Protein AF-A0A1D7XKC7-F1 (afdb_monomer_lite)

pLDDT: mean 71.4, std 12.98, range [44.0, 89.31]

Secondary structure (DSSP, 8-state):
--HHHHHHHHHHHHHHHHHHHHHHHHHHHHHHHHHHHSS--S-HHHHHTSHHHHHHHHHHHHHHHHHHHHHHHHHHHHHHHHHHHHT-

Sequence (88 aa):
MDRKCFIGFMGIVFGSLLLSLELYGLKFIQFIDLKVNGSCYTNECEYIGTGTISIAFIITIGIIIYSIKLIIKAKNKSNDKNNKNENF

Radius of gyration: 20.62 Å; chains: 1; bounding box: 56×16×54 Å

Structure (mmCIF, N/CA/C/O backbone):
data_AF-A0A1D7XKC7-F1
#
_entry.id   AF-A0A1D7XKC7-F1
#
loop_
_atom_site.group_PDB
_atom_site.id
_atom_site.type_symbol
_atom_site.label_atom_id
_atom_site.label_alt_id
_atom_site.label_comp_id
_atom_site.label_asym_id
_atom_site.label_entity_id
_atom_site.label_seq_id
_atom_site.pdbx_PDB_ins_code
_atom_site.Cartn_x
_atom_site.Cartn_y
_atom_site.Cartn_z
_atom_site.occupancy
_atom_site.B_iso_or_equiv
_atom_site.auth_seq_id
_atom_site.auth_comp_id
_atom_site.auth_asym_id
_atom_site.auth_atom_id
_atom_site.pdbx_PDB_model_num
ATOM 1 N N . MET A 1 1 ? -28.288 -0.592 7.287 1.00 48.88 1 MET A N 1
ATOM 2 C CA . MET A 1 1 ? -26.834 -0.451 7.542 1.00 48.88 1 MET A CA 1
ATOM 3 C C . MET A 1 1 ? -26.480 1.025 7.581 1.00 48.88 1 MET A C 1
ATOM 5 O O . MET A 1 1 ? -26.900 1.763 6.698 1.00 48.88 1 MET A O 1
ATOM 9 N N . ASP A 1 2 ? -25.771 1.471 8.619 1.00 57.94 2 ASP A N 1
ATOM 10 C CA . ASP A 1 2 ? -25.399 2.879 8.792 1.00 57.94 2 ASP A CA 1
ATOM 11 C C . ASP A 1 2 ? -24.505 3.329 7.621 1.00 57.94 2 ASP A C 1
ATOM 13 O O . ASP A 1 2 ? -23.460 2.723 7.375 1.00 57.94 2 ASP A O 1
ATOM 17 N N . ARG A 1 3 ? -24.901 4.373 6.875 1.00 63.72 3 ARG A N 1
ATOM 18 C CA . ARG A 1 3 ? -24.197 4.862 5.661 1.00 63.72 3 ARG A CA 1
ATOM 19 C C . ARG A 1 3 ? -22.699 5.117 5.890 1.00 63.72 3 ARG A C 1
ATOM 21 O O . ARG A 1 3 ? -21.886 5.007 4.979 1.00 63.72 3 ARG A O 1
ATOM 28 N N . LYS A 1 4 ? -22.337 5.414 7.137 1.00 65.62 4 LYS A N 1
ATOM 29 C CA . LYS A 1 4 ? -20.972 5.683 7.604 1.00 65.62 4 LYS A CA 1
ATOM 30 C C . LYS A 1 4 ? -20.123 4.418 7.746 1.00 65.62 4 LYS A C 1
ATOM 32 O O . LYS A 1 4 ? -18.911 4.478 7.605 1.00 65.62 4 LYS A O 1
ATOM 37 N N . CYS A 1 5 ? -20.749 3.276 8.013 1.00 64.69 5 CYS A N 1
ATOM 38 C CA . CYS A 1 5 ? -20.067 1.986 8.030 1.00 64.69 5 CYS A CA 1
ATOM 39 C C . CYS A 1 5 ? -19.774 1.527 6.593 1.00 64.69 5 CYS A C 1
ATOM 41 O O . CYS A 1 5 ? -18.682 1.054 6.295 1.00 64.69 5 CYS A O 1
ATOM 43 N N . PHE A 1 6 ? -20.720 1.774 5.677 1.00 76.12 6 PHE A N 1
ATOM 44 C CA . PHE A 1 6 ? -20.568 1.449 4.259 1.00 76.12 6 PHE A CA 1
ATOM 45 C C . PHE A 1 6 ? -19.451 2.256 3.584 1.00 76.12 6 PHE A C 1
ATOM 47 O O . PHE A 1 6 ? -18.640 1.683 2.864 1.00 76.12 6 PHE A O 1
ATOM 54 N N . ILE A 1 7 ? -19.348 3.564 3.867 1.00 75.50 7 ILE A N 1
ATOM 55 C CA . ILE A 1 7 ? -18.279 4.404 3.298 1.00 75.50 7 ILE A CA 1
ATOM 56 C C . ILE A 1 7 ? -16.887 3.975 3.790 1.00 75.50 7 ILE A C 1
ATOM 58 O O . ILE A 1 7 ? -15.922 4.011 3.033 1.00 75.50 7 ILE A O 1
ATOM 62 N N . GLY A 1 8 ? -16.790 3.520 5.042 1.00 74.06 8 GLY A N 1
ATOM 63 C CA . GLY A 1 8 ? -15.549 2.991 5.596 1.00 74.06 8 GLY A CA 1
ATOM 64 C C . GLY A 1 8 ? -15.163 1.643 4.990 1.00 74.06 8 GLY A C 1
ATOM 65 O O . GLY A 1 8 ? -14.003 1.438 4.646 1.00 74.06 8 GLY A O 1
ATOM 66 N N . PHE A 1 9 ? -16.135 0.744 4.812 1.00 79.19 9 PHE A N 1
ATOM 67 C CA . PHE A 1 9 ? -15.911 -0.543 4.154 1.00 79.19 9 PHE A CA 1
ATOM 68 C C . PHE A 1 9 ? -15.478 -0.364 2.695 1.00 79.19 9 PHE A C 1
ATOM 70 O O . PHE A 1 9 ? -14.501 -0.974 2.271 1.00 79.19 9 PHE A O 1
ATOM 77 N N . MET A 1 10 ? -16.137 0.539 1.961 1.00 81.25 10 MET A N 1
ATOM 78 C CA . MET A 1 10 ? -15.722 0.925 0.611 1.00 81.25 10 MET A CA 1
ATOM 79 C C . MET A 1 10 ? -14.282 1.440 0.598 1.00 81.25 10 MET A C 1
ATOM 81 O O . MET A 1 10 ? -13.503 0.987 -0.228 1.00 81.25 10 MET A O 1
ATOM 85 N N . GLY A 1 11 ? -13.898 2.310 1.539 1.00 82.00 11 GLY A N 1
ATOM 86 C CA . GLY A 1 11 ? -12.524 2.815 1.643 1.00 82.00 11 GLY A CA 1
ATOM 87 C C . GLY A 1 11 ? -11.478 1.721 1.884 1.00 82.00 11 GLY A C 1
ATOM 88 O O . GLY A 1 11 ? -10.402 1.763 1.294 1.00 82.00 11 GLY A O 1
ATOM 89 N N . ILE A 1 12 ? -11.800 0.704 2.688 1.00 82.94 12 ILE A N 1
ATOM 90 C CA . ILE A 1 12 ? -10.910 -0.444 2.924 1.00 82.94 12 ILE A CA 1
ATOM 91 C C . ILE A 1 12 ? -10.774 -1.303 1.664 1.00 82.94 12 ILE A C 1
ATOM 93 O O . ILE A 1 12 ? -9.657 -1.646 1.289 1.00 82.94 12 ILE A O 1
ATOM 97 N N . VAL A 1 13 ? -11.891 -1.633 1.008 1.00 88.00 13 VAL A N 1
ATOM 98 C CA . VAL A 1 13 ? -11.897 -2.453 -0.215 1.00 88.00 13 VAL A CA 1
ATOM 99 C C . VAL A 1 13 ? -11.174 -1.738 -1.354 1.00 88.00 13 VAL A C 1
ATOM 101 O O . VAL A 1 13 ? -10.362 -2.344 -2.045 1.00 88.00 13 VAL A O 1
ATOM 104 N N . PHE A 1 14 ? -11.419 -0.439 -1.530 1.00 86.25 14 PHE A N 1
ATOM 105 C CA . PHE A 1 14 ? -10.727 0.358 -2.540 1.00 86.25 14 PHE A CA 1
ATOM 106 C C . PHE A 1 14 ? -9.240 0.506 -2.214 1.00 86.25 14 PHE A C 1
ATOM 108 O O . PHE A 1 14 ? -8.413 0.385 -3.110 1.00 86.25 14 PHE A O 1
ATOM 115 N N . GLY A 1 15 ? -8.891 0.714 -0.940 1.00 85.69 15 GLY A N 1
ATOM 116 C CA . GLY A 1 15 ? -7.504 0.801 -0.490 1.00 85.69 15 GLY A CA 1
ATOM 117 C C . GLY A 1 15 ? -6.721 -0.493 -0.721 1.00 85.69 15 GLY A C 1
ATOM 118 O O . GLY A 1 15 ? -5.596 -0.438 -1.203 1.00 85.69 15 GLY A O 1
ATOM 119 N N . SER A 1 16 ? -7.309 -1.662 -0.446 1.00 84.06 16 SER A N 1
ATOM 120 C CA . SER A 1 16 ? -6.652 -2.954 -0.691 1.00 84.06 16 SER A CA 1
ATOM 121 C C . SER A 1 16 ? -6.554 -3.307 -2.180 1.00 84.06 16 SER A C 1
ATOM 123 O O . SER A 1 16 ? -5.548 -3.882 -2.608 1.00 84.06 16 SER A O 1
ATOM 125 N N . LEU A 1 17 ? -7.557 -2.931 -2.983 1.00 88.75 17 LEU A N 1
ATOM 126 C CA . LEU A 1 17 ? -7.515 -3.030 -4.445 1.00 88.75 17 LEU A CA 1
ATOM 127 C C . LEU A 1 17 ? -6.422 -2.140 -5.037 1.00 88.75 17 LEU A C 1
ATOM 129 O O . LEU A 1 17 ? -5.642 -2.625 -5.853 1.00 88.75 17 LEU A O 1
ATOM 133 N N . LEU A 1 18 ? -6.335 -0.877 -4.603 1.00 86.38 18 LEU A N 1
ATOM 134 C CA . LEU A 1 18 ? -5.267 0.033 -5.020 1.00 86.38 18 LEU A CA 1
ATOM 135 C C . LEU A 1 18 ? -3.903 -0.545 -4.665 1.00 86.38 18 LEU A C 1
ATOM 137 O O . LEU A 1 18 ? -3.061 -0.648 -5.544 1.00 86.38 18 LEU A O 1
ATOM 141 N N . LEU A 1 19 ? -3.717 -1.007 -3.428 1.00 83.75 19 LEU A N 1
ATOM 142 C CA . LEU A 1 19 ? -2.447 -1.581 -2.989 1.00 83.75 19 LEU A CA 1
ATOM 143 C C . LEU A 1 19 ? -2.034 -2.775 -3.865 1.00 83.75 19 LEU A C 1
ATOM 145 O O . LEU A 1 19 ? -0.889 -2.885 -4.294 1.00 83.75 19 LEU A O 1
ATOM 149 N N . SER A 1 20 ? -2.990 -3.654 -4.182 1.00 88.50 20 SER A N 1
ATOM 150 C CA . SER A 1 20 ? -2.763 -4.799 -5.072 1.00 88.50 20 SER A CA 1
ATOM 151 C C . SER A 1 20 ? -2.400 -4.354 -6.490 1.00 88.50 20 SER A C 1
ATOM 153 O O . SER A 1 20 ? -1.539 -4.963 -7.123 1.00 88.50 20 SER A O 1
ATOM 155 N N . LEU A 1 21 ? -3.029 -3.283 -6.980 1.00 85.88 21 LEU A N 1
ATOM 156 C CA . LEU A 1 21 ? -2.753 -2.707 -8.290 1.00 85.88 21 LEU A CA 1
ATOM 157 C C . LEU A 1 21 ? -1.388 -2.012 -8.338 1.00 85.88 21 LEU A C 1
ATOM 159 O O . LEU A 1 21 ? -0.701 -2.128 -9.343 1.00 85.88 21 LEU A O 1
ATOM 163 N N . GLU A 1 22 ? -0.967 -1.345 -7.266 1.00 84.44 22 GLU A N 1
ATOM 164 C CA . GLU A 1 22 ? 0.360 -0.733 -7.151 1.00 84.44 22 GLU A CA 1
ATOM 165 C C . GLU A 1 22 ? 1.468 -1.792 -7.137 1.00 84.44 22 GLU A C 1
ATOM 167 O O . GLU A 1 22 ? 2.440 -1.680 -7.885 1.00 84.44 22 GLU A O 1
ATOM 172 N N . LEU A 1 23 ? 1.290 -2.874 -6.368 1.00 82.88 23 LEU A N 1
ATOM 173 C CA . LEU A 1 23 ? 2.184 -4.040 -6.386 1.00 82.88 23 LEU A CA 1
ATOM 174 C C . LEU A 1 23 ? 2.233 -4.705 -7.769 1.00 82.88 23 LEU A C 1
ATOM 176 O O . LEU A 1 23 ? 3.307 -5.056 -8.261 1.00 82.88 23 LEU A O 1
ATOM 180 N N . TYR A 1 24 ? 1.074 -4.881 -8.406 1.00 83.12 24 TYR A N 1
ATOM 181 C CA . TYR A 1 24 ? 0.994 -5.476 -9.737 1.00 83.12 24 TYR A CA 1
ATOM 182 C C . TYR A 1 24 ? 1.615 -4.571 -10.804 1.00 83.12 24 TYR A C 1
ATOM 184 O O . TYR A 1 24 ? 2.339 -5.055 -11.669 1.00 83.12 24 TYR A O 1
ATOM 192 N N . GLY A 1 25 ? 1.376 -3.263 -10.719 1.00 81.31 25 GLY A N 1
ATOM 193 C CA . GLY A 1 25 ? 1.936 -2.248 -11.604 1.00 81.31 25 GLY A CA 1
ATOM 194 C C . GLY A 1 25 ? 3.456 -2.207 -11.526 1.00 81.31 25 GLY A C 1
ATOM 195 O O . GLY A 1 25 ? 4.108 -2.189 -12.565 1.00 81.31 25 GLY A O 1
ATOM 196 N N . LEU A 1 26 ? 4.026 -2.302 -10.322 1.00 75.50 26 LEU A N 1
ATOM 197 C CA . LEU A 1 26 ? 5.473 -2.408 -10.136 1.00 75.50 26 LEU A CA 1
ATOM 198 C C . LEU A 1 26 ? 6.032 -3.669 -10.812 1.00 75.50 26 LEU A C 1
ATOM 200 O O . LEU A 1 26 ? 6.987 -3.599 -11.581 1.00 75.50 26 LEU A O 1
ATOM 204 N N . LYS A 1 27 ? 5.389 -4.821 -10.603 1.00 77.06 27 LYS A N 1
ATOM 205 C CA . LYS A 1 27 ? 5.802 -6.080 -11.240 1.00 77.06 27 LYS A CA 1
ATOM 206 C C . LYS A 1 27 ? 5.656 -6.033 -12.767 1.00 77.06 27 LYS A C 1
ATOM 208 O O . LYS A 1 27 ? 6.459 -6.617 -13.490 1.00 77.06 27 LYS A O 1
ATOM 213 N N . PHE A 1 28 ? 4.631 -5.342 -13.258 1.00 79.31 28 PHE A N 1
ATOM 214 C CA . PHE A 1 28 ? 4.365 -5.164 -14.680 1.00 79.31 28 PHE A CA 1
ATOM 215 C C . PHE A 1 28 ? 5.398 -4.252 -15.341 1.00 79.31 28 PHE A C 1
ATOM 217 O O . PHE A 1 28 ? 5.912 -4.602 -16.399 1.00 79.31 28 PHE A O 1
ATOM 224 N N . ILE A 1 29 ? 5.746 -3.128 -14.708 1.00 76.31 29 ILE A N 1
ATOM 225 C CA . ILE A 1 29 ? 6.785 -2.220 -15.205 1.00 76.31 29 ILE A CA 1
ATOM 226 C C . ILE A 1 29 ? 8.128 -2.952 -15.287 1.00 76.31 29 ILE A C 1
ATOM 228 O O . ILE A 1 29 ? 8.791 -2.896 -16.316 1.00 76.31 29 ILE A O 1
ATOM 232 N N . GLN A 1 30 ? 8.461 -3.743 -14.261 1.00 70.81 30 GLN A N 1
ATOM 233 C CA . GLN A 1 30 ? 9.678 -4.548 -14.212 1.00 70.81 30 GLN A CA 1
ATOM 234 C C . GLN A 1 30 ? 9.692 -5.619 -15.315 1.00 70.81 30 GLN A C 1
ATOM 236 O O . GLN A 1 30 ? 10.716 -5.857 -15.948 1.00 70.81 30 GLN A O 1
ATOM 241 N N . PHE A 1 31 ? 8.541 -6.241 -15.591 1.00 73.19 31 PHE A N 1
ATOM 242 C CA . PHE A 1 31 ? 8.393 -7.227 -16.663 1.00 73.19 31 PHE A CA 1
ATOM 243 C C . PHE A 1 31 ? 8.499 -6.609 -18.066 1.00 73.19 31 PHE A C 1
ATOM 245 O O . PHE A 1 31 ? 9.110 -7.202 -18.955 1.00 73.19 31 PHE A O 1
ATOM 252 N N . ILE A 1 32 ? 7.903 -5.433 -18.279 1.00 71.31 32 ILE A N 1
ATOM 253 C CA . ILE A 1 32 ? 8.002 -4.693 -19.542 1.00 71.31 32 ILE A CA 1
ATOM 254 C C . ILE A 1 32 ? 9.447 -4.256 -19.776 1.00 71.31 32 ILE A C 1
ATOM 256 O O . ILE A 1 32 ? 9.960 -4.481 -20.867 1.00 71.31 32 ILE A O 1
ATOM 260 N N . ASP A 1 33 ? 10.113 -3.703 -18.764 1.00 66.88 33 ASP A N 1
ATOM 261 C CA . ASP A 1 33 ? 11.506 -3.260 -18.865 1.00 66.88 33 ASP A CA 1
ATOM 262 C C . ASP A 1 33 ? 12.439 -4.432 -19.211 1.00 66.88 33 ASP A C 1
ATOM 264 O O . ASP A 1 33 ? 13.195 -4.365 -20.181 1.00 66.88 33 ASP A O 1
ATOM 268 N N . LEU A 1 34 ? 12.261 -5.577 -18.536 1.00 68.00 34 LEU A N 1
ATOM 269 C CA . LEU A 1 34 ? 12.978 -6.821 -18.834 1.00 68.00 34 LEU A CA 1
ATOM 270 C C . LEU A 1 34 ? 12.774 -7.283 -20.286 1.00 68.00 34 LEU A C 1
ATOM 272 O O . LEU A 1 34 ? 13.704 -7.770 -20.930 1.00 68.00 34 LEU A O 1
ATOM 276 N N . LYS A 1 35 ? 11.553 -7.136 -20.810 1.00 65.06 35 LYS A N 1
ATOM 277 C CA . LYS A 1 35 ? 11.194 -7.563 -22.167 1.00 65.06 35 LYS A CA 1
ATOM 278 C C . LYS A 1 35 ? 11.661 -6.585 -23.250 1.00 65.06 35 LYS A C 1
ATOM 280 O O . LYS A 1 35 ? 11.916 -7.022 -24.369 1.00 65.06 35 LYS A O 1
ATOM 285 N N . VAL A 1 36 ? 11.741 -5.290 -22.942 1.00 64.38 36 VAL A N 1
ATOM 286 C CA . VAL A 1 36 ? 12.099 -4.228 -23.897 1.00 64.38 36 VAL A CA 1
ATOM 287 C C . VAL A 1 36 ? 13.611 -4.017 -23.962 1.00 64.38 36 VAL A C 1
ATOM 289 O O . VAL A 1 36 ? 14.146 -3.898 -25.061 1.00 64.38 36 VAL A O 1
ATOM 292 N N . ASN A 1 37 ? 14.310 -4.026 -22.825 1.00 60.94 37 ASN A N 1
ATOM 293 C CA . ASN A 1 37 ? 15.742 -3.726 -22.783 1.00 60.94 37 ASN A CA 1
ATOM 294 C C . ASN A 1 37 ? 16.638 -4.968 -22.889 1.00 60.94 37 ASN A C 1
ATOM 296 O O . ASN A 1 37 ? 17.821 -4.822 -23.186 1.00 60.94 37 ASN A O 1
ATOM 300 N N . GLY A 1 38 ? 16.123 -6.188 -22.663 1.00 53.97 38 GLY A N 1
ATOM 301 C CA . GLY A 1 38 ? 16.860 -7.457 -22.841 1.00 53.97 38 GLY A CA 1
ATOM 302 C C . GLY A 1 38 ? 18.092 -7.651 -21.937 1.00 53.97 38 GLY A C 1
ATOM 303 O O . GLY A 1 38 ? 18.691 -8.723 -21.912 1.00 53.97 38 GLY A O 1
ATOM 304 N N . SER A 1 39 ? 18.448 -6.628 -21.169 1.00 53.28 39 SER A N 1
ATOM 305 C CA . SER A 1 39 ? 19.470 -6.576 -20.140 1.00 53.28 39 SER A CA 1
ATOM 306 C C . SER A 1 39 ? 18.742 -6.242 -18.847 1.00 53.28 39 SER A C 1
ATOM 308 O O . SER A 1 39 ? 18.020 -5.250 -18.770 1.00 53.28 39 SER A O 1
ATOM 310 N N . CYS A 1 40 ? 18.887 -7.105 -17.843 1.00 44.00 40 CYS A N 1
ATOM 311 C CA . CYS A 1 40 ? 18.468 -6.780 -16.490 1.00 44.00 40 CYS A CA 1
ATOM 312 C C . CYS A 1 40 ? 19.256 -5.535 -16.073 1.00 44.00 40 CYS A C 1
ATOM 314 O O . CYS A 1 40 ? 20.463 -5.635 -15.848 1.00 44.00 40 CYS A O 1
ATOM 316 N N . TYR A 1 41 ? 18.607 -4.370 -15.997 1.00 48.59 41 TYR A N 1
ATOM 317 C CA . TYR A 1 41 ? 19.152 -3.294 -15.185 1.00 48.59 41 TYR A CA 1
ATOM 318 C C . TYR A 1 41 ? 19.298 -3.876 -13.782 1.00 48.59 41 TYR A C 1
ATOM 320 O O . TYR A 1 41 ? 18.312 -4.184 -13.116 1.00 48.59 41 TYR A O 1
ATOM 328 N N . THR A 1 42 ? 20.542 -4.067 -13.356 1.00 48.22 42 THR A N 1
ATOM 329 C CA . THR A 1 42 ? 20.969 -4.698 -12.099 1.00 48.22 42 THR A CA 1
ATOM 330 C C . THR A 1 42 ? 20.570 -3.898 -10.851 1.00 48.22 42 THR A C 1
ATOM 332 O O . THR A 1 42 ? 21.180 -4.045 -9.799 1.00 48.22 42 THR A O 1
ATOM 335 N N . ASN A 1 43 ? 19.573 -3.019 -10.964 1.00 48.72 43 ASN A N 1
ATOM 336 C CA . ASN A 1 43 ? 19.171 -2.044 -9.967 1.00 48.72 43 ASN A CA 1
ATOM 337 C C . ASN A 1 43 ? 17.641 -1.996 -9.871 1.00 48.72 43 ASN A C 1
ATOM 339 O O . ASN A 1 43 ? 17.000 -0.988 -10.160 1.00 48.72 43 ASN A O 1
ATOM 343 N N . GLU A 1 44 ? 17.045 -3.087 -9.400 1.00 50.97 44 GLU A N 1
ATOM 344 C CA . GLU A 1 44 ? 15.637 -3.140 -8.979 1.00 50.97 44 GLU A CA 1
ATOM 345 C C . GLU A 1 44 ? 15.318 -2.026 -7.949 1.00 50.97 44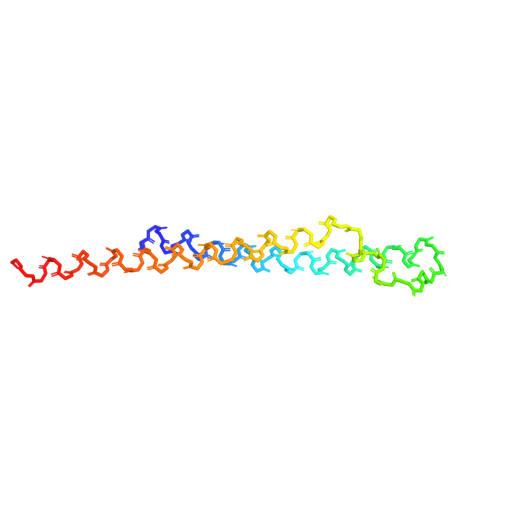 GLU A C 1
ATOM 347 O O . GLU A 1 44 ? 14.217 -1.479 -7.922 1.00 50.97 44 GLU A O 1
ATOM 352 N N . CYS A 1 45 ? 16.322 -1.609 -7.163 1.00 48.22 45 CYS A N 1
ATOM 353 C CA . CYS A 1 45 ? 16.262 -0.478 -6.231 1.00 48.22 45 CYS A CA 1
ATOM 354 C C . CYS A 1 45 ? 16.176 0.912 -6.891 1.00 48.22 45 CYS A C 1
ATOM 356 O O . CYS A 1 45 ? 15.666 1.837 -6.262 1.00 48.22 45 CYS A O 1
ATOM 358 N N . GLU A 1 46 ? 16.642 1.096 -8.128 1.00 48.91 46 GLU A N 1
ATOM 359 C CA . GLU A 1 46 ? 16.612 2.406 -8.802 1.00 48.91 46 GLU A CA 1
ATOM 360 C C . GLU A 1 46 ? 15.219 2.709 -9.379 1.00 48.91 46 GLU A C 1
ATOM 362 O O . GLU A 1 46 ? 14.770 3.854 -9.375 1.00 48.91 46 GLU A O 1
ATOM 367 N N . TYR A 1 47 ? 14.464 1.666 -9.739 1.00 49.94 47 TYR A N 1
ATOM 368 C CA . TYR A 1 47 ? 13.071 1.800 -10.169 1.00 49.94 47 TYR A CA 1
ATOM 369 C C . TYR A 1 47 ? 12.132 2.141 -9.006 1.00 49.94 47 TYR A C 1
ATOM 371 O O . TYR A 1 47 ? 11.261 2.997 -9.139 1.00 49.94 47 TYR A O 1
ATOM 379 N N . ILE A 1 48 ? 12.358 1.555 -7.827 1.00 50.34 48 ILE A N 1
ATOM 380 C CA . ILE A 1 48 ? 11.663 1.939 -6.583 1.00 50.34 48 ILE A CA 1
ATOM 381 C C . ILE A 1 48 ? 12.037 3.385 -6.176 1.00 50.34 48 ILE A C 1
ATOM 383 O O . ILE A 1 48 ? 11.249 4.084 -5.528 1.00 50.34 48 ILE A O 1
ATOM 387 N N . GLY A 1 49 ? 13.212 3.851 -6.620 1.00 48.16 49 GLY A N 1
ATOM 388 C CA . GLY A 1 49 ? 13.719 5.216 -6.483 1.00 48.16 49 GLY A CA 1
ATOM 389 C C . GLY A 1 49 ? 13.128 6.246 -7.454 1.00 48.16 49 GLY A C 1
ATOM 390 O O . GLY A 1 49 ? 13.276 7.445 -7.205 1.00 48.16 49 GLY A O 1
ATOM 391 N N . THR A 1 50 ? 12.392 5.844 -8.503 1.00 55.47 50 THR A N 1
ATOM 392 C CA . THR A 1 50 ? 11.501 6.789 -9.198 1.00 55.47 50 THR A CA 1
ATOM 393 C C . THR A 1 50 ? 10.368 7.153 -8.245 1.00 55.47 50 THR A C 1
ATOM 395 O O . THR A 1 50 ? 9.378 6.437 -8.105 1.00 55.47 50 THR A O 1
ATOM 398 N N . GLY A 1 51 ? 10.560 8.255 -7.512 1.00 58.12 51 GLY A N 1
ATOM 399 C CA . GLY A 1 51 ? 9.781 8.627 -6.327 1.00 58.12 51 GLY A CA 1
ATOM 400 C C . GLY A 1 51 ? 8.259 8.553 -6.485 1.00 58.12 51 GLY A C 1
ATOM 401 O O . GLY A 1 51 ? 7.559 8.364 -5.497 1.00 58.12 51 GLY A O 1
ATOM 402 N N . THR A 1 52 ? 7.741 8.613 -7.710 1.00 62.78 52 THR A N 1
ATOM 403 C CA . THR A 1 52 ? 6.325 8.465 -8.056 1.00 62.78 52 THR A CA 1
ATOM 404 C C . THR A 1 52 ? 5.669 7.195 -7.494 1.00 62.78 52 THR A C 1
ATOM 406 O O . THR A 1 52 ? 4.564 7.289 -6.965 1.00 62.78 52 THR A O 1
ATOM 409 N N . ILE A 1 53 ? 6.320 6.024 -7.549 1.00 70.94 53 ILE A N 1
ATOM 410 C CA . ILE A 1 53 ? 5.704 4.760 -7.083 1.00 70.94 53 ILE A CA 1
ATOM 411 C C . ILE A 1 53 ? 5.703 4.688 -5.550 1.00 70.94 53 ILE A C 1
ATOM 413 O O . ILE A 1 53 ? 4.709 4.308 -4.934 1.00 70.94 53 ILE A O 1
ATOM 417 N N . SER A 1 54 ? 6.796 5.131 -4.923 1.00 70.25 54 SER A N 1
ATOM 418 C CA . SER A 1 54 ? 6.895 5.234 -3.462 1.00 70.25 54 SER A CA 1
ATOM 419 C C . SER A 1 54 ? 5.867 6.219 -2.885 1.00 70.25 54 SER A C 1
ATOM 421 O O . SER A 1 54 ? 5.269 5.961 -1.842 1.00 70.25 54 SER A O 1
ATOM 423 N N . ILE A 1 55 ? 5.610 7.331 -3.581 1.00 77.38 55 ILE A N 1
ATOM 424 C CA . ILE A 1 55 ? 4.601 8.326 -3.190 1.00 77.38 55 ILE A CA 1
ATOM 425 C C . ILE A 1 55 ? 3.188 7.745 -3.270 1.00 77.38 55 ILE A C 1
ATOM 427 O O . ILE A 1 55 ? 2.393 7.970 -2.356 1.00 77.38 55 ILE A O 1
ATOM 431 N N . ALA A 1 56 ? 2.881 6.985 -4.322 1.00 81.25 56 ALA A N 1
ATOM 432 C CA . ALA A 1 56 ? 1.579 6.347 -4.475 1.00 81.25 56 ALA A CA 1
ATOM 433 C C . ALA A 1 56 ? 1.294 5.386 -3.299 1.00 81.25 56 ALA A C 1
ATOM 435 O O . ALA A 1 56 ? 0.257 5.513 -2.641 1.00 81.25 56 ALA A O 1
ATOM 436 N N . PHE A 1 57 ? 2.284 4.574 -2.905 1.00 81.06 57 PHE A N 1
ATOM 437 C CA . PHE A 1 57 ? 2.160 3.660 -1.766 1.00 81.06 57 PHE A CA 1
ATOM 438 C C . PHE A 1 57 ? 1.878 4.392 -0.448 1.00 81.06 57 PHE A C 1
ATOM 440 O O . PHE A 1 57 ? 1.018 3.981 0.337 1.00 81.06 57 PHE A O 1
ATOM 447 N N . ILE A 1 58 ? 2.586 5.501 -0.201 1.00 85.12 58 ILE A N 1
ATOM 448 C CA . ILE A 1 58 ? 2.385 6.337 0.992 1.00 85.12 58 ILE A CA 1
ATOM 449 C C . ILE A 1 58 ? 0.959 6.904 1.019 1.00 85.12 58 ILE A C 1
ATOM 451 O O . ILE A 1 58 ? 0.311 6.900 2.071 1.00 85.12 58 ILE A O 1
ATOM 455 N N . ILE A 1 59 ? 0.448 7.356 -0.130 1.00 85.81 59 ILE A N 1
ATOM 456 C CA . ILE A 1 59 ? -0.919 7.874 -0.259 1.00 85.81 59 ILE A CA 1
ATOM 457 C C . ILE A 1 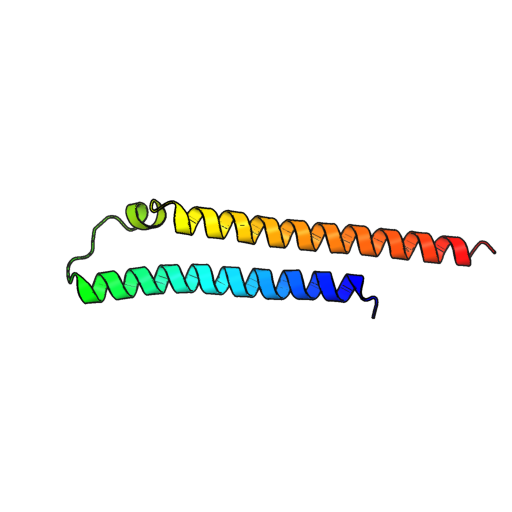59 ? -1.941 6.769 0.036 1.00 85.81 59 ILE A C 1
ATOM 459 O O . ILE A 1 59 ? -2.852 6.988 0.840 1.00 85.81 59 ILE A O 1
ATOM 463 N N . THR A 1 60 ? -1.779 5.575 -0.540 1.00 86.25 60 THR A N 1
ATOM 464 C CA . THR A 1 60 ? -2.691 4.440 -0.323 1.00 86.25 60 THR A CA 1
ATOM 465 C C . THR A 1 60 ? -2.732 4.018 1.145 1.00 86.25 60 THR A C 1
ATOM 467 O O . THR A 1 60 ? -3.816 3.850 1.713 1.00 86.25 60 THR A O 1
ATOM 470 N N . ILE A 1 61 ? -1.577 3.940 1.814 1.00 86.62 61 ILE A N 1
ATOM 471 C CA . ILE A 1 61 ? -1.503 3.678 3.261 1.00 86.62 61 ILE A CA 1
ATOM 472 C C . ILE A 1 61 ? -2.252 4.768 4.045 1.00 86.62 61 ILE A C 1
ATOM 474 O O . ILE A 1 61 ? -3.033 4.460 4.952 1.00 86.62 61 ILE A O 1
ATOM 478 N N . GLY A 1 62 ? -2.077 6.040 3.671 1.00 87.94 62 GLY A N 1
ATOM 479 C CA . GLY A 1 62 ? -2.795 7.166 4.269 1.00 87.94 62 GLY A CA 1
ATOM 480 C C . GLY A 1 62 ? -4.318 7.043 4.147 1.00 87.94 62 GLY A C 1
ATOM 481 O O . GLY A 1 62 ? -5.037 7.253 5.129 1.00 87.94 62 GLY A O 1
ATOM 482 N N . ILE A 1 63 ? -4.817 6.636 2.976 1.00 85.62 63 ILE A N 1
ATOM 483 C CA . ILE A 1 63 ? -6.249 6.419 2.715 1.00 85.62 63 ILE A CA 1
ATOM 484 C C . ILE A 1 63 ? -6.806 5.285 3.585 1.00 85.62 63 ILE A C 1
ATOM 486 O O . ILE A 1 63 ? -7.893 5.429 4.158 1.00 85.62 63 ILE A O 1
ATOM 490 N N . ILE A 1 64 ? -6.069 4.181 3.740 1.00 86.00 64 ILE A N 1
ATOM 491 C CA . ILE A 1 64 ? -6.478 3.052 4.590 1.00 86.00 64 ILE A CA 1
ATOM 492 C C . ILE A 1 64 ? -6.585 3.502 6.054 1.00 86.00 64 ILE A C 1
ATOM 494 O O . ILE A 1 64 ? -7.613 3.275 6.698 1.00 86.00 64 ILE A O 1
ATOM 498 N N . ILE A 1 65 ? -5.575 4.209 6.575 1.00 89.31 65 ILE A N 1
ATOM 499 C CA . ILE A 1 65 ? -5.578 4.724 7.956 1.00 89.31 65 ILE A CA 1
ATOM 500 C C . ILE A 1 65 ? -6.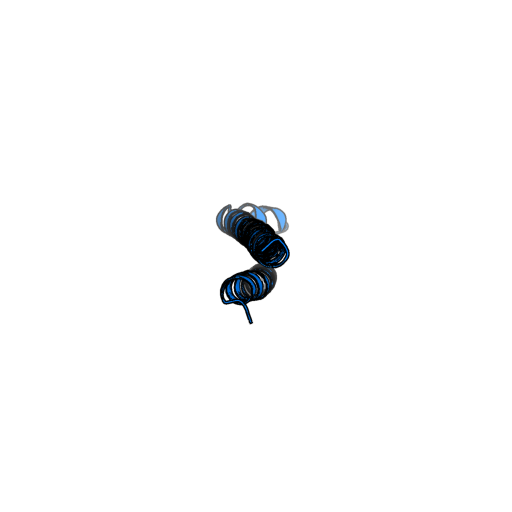739 5.702 8.175 1.00 89.31 65 ILE A C 1
ATOM 502 O O . ILE A 1 65 ? -7.442 5.625 9.190 1.00 89.31 65 ILE A O 1
ATOM 506 N N . TYR A 1 66 ? -6.969 6.612 7.225 1.00 85.81 66 TYR A N 1
ATOM 507 C CA . TYR A 1 66 ? -8.077 7.562 7.292 1.00 85.81 66 TYR A CA 1
ATOM 508 C C . TYR A 1 66 ? -9.432 6.844 7.305 1.00 85.81 66 TYR A C 1
ATOM 510 O O . TYR A 1 66 ? -10.290 7.161 8.132 1.00 85.81 66 TYR A O 1
ATOM 518 N N . SER A 1 67 ? -9.595 5.823 6.460 1.00 80.50 67 SER A N 1
ATOM 519 C CA . SER A 1 67 ? -10.805 4.995 6.394 1.00 80.50 67 SER A CA 1
ATOM 520 C C . SER A 1 67 ? -11.073 4.278 7.720 1.00 80.50 67 SER A C 1
ATOM 522 O O . SER A 1 67 ? -12.198 4.309 8.221 1.00 80.50 67 SER A O 1
ATOM 524 N N . ILE A 1 68 ? -10.038 3.720 8.360 1.00 83.50 68 ILE A N 1
ATOM 525 C CA . ILE A 1 68 ? -10.151 3.087 9.685 1.00 83.50 68 ILE A CA 1
ATOM 526 C C . ILE A 1 68 ? -10.557 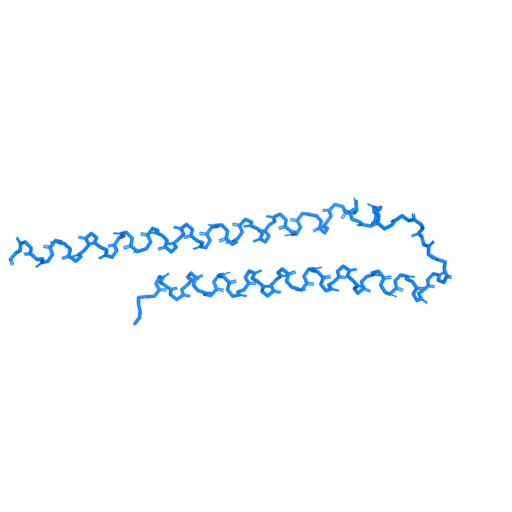4.115 10.752 1.00 83.50 68 ILE A C 1
ATOM 528 O O . ILE A 1 68 ? -11.502 3.877 11.511 1.00 83.50 68 ILE A O 1
ATOM 532 N N . LYS A 1 69 ? -9.906 5.287 10.800 1.00 85.44 69 LYS A N 1
ATOM 533 C CA . LYS A 1 69 ? -10.275 6.354 11.752 1.00 85.44 69 LYS A CA 1
ATOM 534 C C . LYS A 1 69 ? -11.715 6.824 11.561 1.00 85.44 69 LYS A C 1
ATOM 536 O O . LYS A 1 69 ? -12.407 7.092 12.547 1.00 85.44 69 LYS A O 1
ATOM 541 N N . LEU A 1 70 ? -12.176 6.908 10.316 1.00 81.44 70 LEU A N 1
ATOM 542 C CA . LEU A 1 70 ? -13.545 7.282 9.990 1.00 81.44 70 LEU A CA 1
ATOM 543 C C . LEU A 1 70 ? -14.549 6.265 10.555 1.00 81.44 70 LEU A C 1
ATOM 545 O O . LEU A 1 70 ? -15.537 6.669 11.173 1.00 81.44 70 LEU A O 1
ATOM 549 N N . ILE A 1 71 ? -14.268 4.964 10.415 1.00 78.31 71 ILE A N 1
ATOM 550 C CA . ILE A 1 71 ? -15.100 3.883 10.967 1.00 78.31 71 ILE A CA 1
ATOM 551 C C . ILE A 1 71 ? -15.146 3.955 12.492 1.00 78.31 71 ILE A C 1
ATOM 553 O O . ILE A 1 71 ? -16.231 3.904 13.069 1.00 78.31 71 ILE A O 1
ATOM 557 N N . ILE A 1 72 ? -13.997 4.120 13.156 1.00 80.94 72 ILE A N 1
ATOM 558 C CA . ILE A 1 72 ? -13.927 4.220 14.623 1.00 80.94 72 ILE A CA 1
ATOM 559 C C . ILE A 1 72 ? -14.757 5.414 15.113 1.00 80.94 72 ILE A C 1
ATOM 561 O O . ILE A 1 72 ? -15.586 5.277 16.014 1.00 80.94 72 ILE A O 1
ATOM 565 N N . LYS A 1 73 ? -14.610 6.579 14.470 1.00 79.94 73 LYS A N 1
ATOM 566 C CA . LYS A 1 73 ? -15.389 7.782 14.801 1.00 79.94 73 LYS A CA 1
ATOM 567 C C . LYS A 1 73 ? -16.888 7.581 14.560 1.00 79.94 73 LYS A C 1
ATOM 569 O O . LYS A 1 73 ? -17.706 8.035 15.361 1.00 79.94 73 LYS A O 1
ATOM 574 N N . ALA A 1 74 ? -17.261 6.896 13.479 1.00 74.06 74 ALA A N 1
ATOM 575 C CA . ALA A 1 74 ? -18.651 6.569 13.184 1.00 74.06 74 ALA A CA 1
ATOM 576 C C . ALA A 1 74 ? -19.249 5.608 14.224 1.00 74.06 74 ALA A C 1
ATOM 578 O O . ALA A 1 74 ? -20.361 5.847 14.697 1.00 74.06 74 ALA A O 1
ATOM 579 N N . LYS A 1 75 ? -18.497 4.579 14.630 1.00 72.56 75 LYS A N 1
ATOM 580 C CA . LYS A 1 75 ? -18.908 3.588 15.634 1.00 72.56 75 LYS A CA 1
ATOM 581 C C . LYS A 1 75 ? -19.083 4.214 17.022 1.00 72.56 75 LYS A C 1
ATOM 583 O O . LYS A 1 75 ? -20.092 3.948 17.675 1.00 72.56 75 LYS A O 1
ATOM 588 N N . ASN A 1 76 ? -18.179 5.108 17.427 1.00 76.56 76 ASN A N 1
ATOM 589 C CA . ASN A 1 76 ? -18.300 5.858 18.684 1.00 76.56 76 ASN A CA 1
ATOM 590 C C . ASN A 1 76 ? -19.526 6.780 18.685 1.00 76.56 76 ASN A C 1
ATOM 592 O O . ASN A 1 76 ? -20.270 6.817 19.659 1.00 76.56 76 ASN A O 1
ATOM 596 N N . LYS A 1 77 ? -19.802 7.464 17.565 1.00 69.62 77 LYS A N 1
ATOM 597 C CA . LYS A 1 77 ? -20.993 8.320 17.441 1.00 69.62 77 LYS A CA 1
ATOM 598 C C . LYS A 1 77 ? -22.309 7.532 17.420 1.00 69.62 77 LYS A C 1
ATOM 600 O O . LYS A 1 77 ? -23.348 8.081 17.775 1.00 69.62 77 LYS A O 1
ATOM 605 N N . SER A 1 78 ? -22.284 6.272 16.987 1.00 66.81 78 SER A N 1
ATOM 606 C CA . SER A 1 78 ? -23.450 5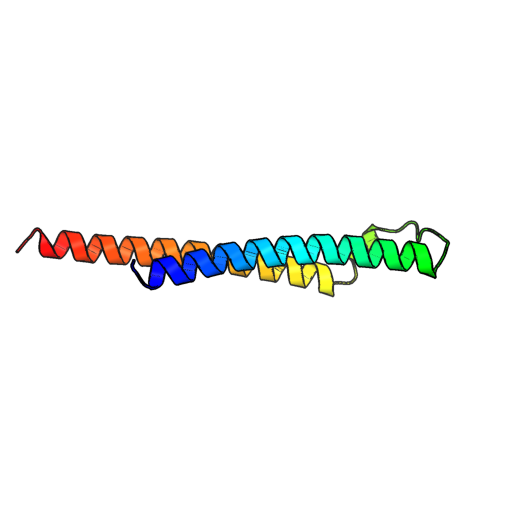.387 17.064 1.00 66.81 78 SER A CA 1
ATOM 607 C C . SER A 1 78 ? -23.701 4.884 18.488 1.00 66.81 78 SER A C 1
ATOM 609 O O . SER A 1 78 ? -24.857 4.792 18.884 1.00 66.81 78 SER A O 1
ATOM 611 N N . ASN A 1 79 ? -22.645 4.587 19.256 1.00 65.31 79 ASN A N 1
ATOM 612 C CA . ASN A 1 79 ? -22.763 4.168 20.660 1.00 65.31 79 ASN A CA 1
ATOM 613 C C . ASN A 1 79 ? -23.314 5.287 21.555 1.00 65.31 79 ASN A C 1
ATOM 615 O O . ASN A 1 79 ? -24.217 5.042 22.346 1.00 65.31 79 ASN A O 1
ATOM 619 N N . ASP A 1 80 ? -22.829 6.516 21.370 1.00 67.12 80 ASP A N 1
ATOM 620 C CA . ASP A 1 80 ? -23.306 7.702 22.097 1.00 67.12 80 ASP A CA 1
ATOM 621 C C . ASP A 1 80 ? -24.816 7.947 21.904 1.00 67.12 80 ASP A C 1
ATOM 623 O O . ASP A 1 80 ? -25.547 8.217 22.855 1.00 67.12 80 ASP A O 1
ATOM 627 N N . LYS A 1 81 ? -25.316 7.758 20.674 1.00 61.22 81 LYS A N 1
ATOM 628 C CA . LYS A 1 81 ? -26.752 7.855 20.383 1.00 61.22 81 LYS A CA 1
ATOM 629 C C . LYS A 1 81 ? -27.586 6.764 21.045 1.00 61.22 81 LYS A C 1
ATOM 631 O O . LYS A 1 81 ? -28.714 7.053 21.427 1.00 61.22 81 LYS A O 1
ATOM 636 N N . ASN A 1 82 ? -27.073 5.536 21.122 1.00 62.59 82 ASN A N 1
ATOM 637 C CA . ASN A 1 82 ? -27.825 4.433 21.715 1.00 62.59 82 ASN A CA 1
ATOM 638 C C . ASN A 1 82 ? -27.976 4.654 23.219 1.00 62.59 82 ASN A C 1
ATOM 640 O O . ASN A 1 82 ? -29.102 4.707 23.683 1.00 62.59 82 ASN A O 1
ATOM 644 N N . ASN A 1 83 ? -26.876 4.945 23.924 1.00 64.56 83 ASN A N 1
ATOM 645 C CA . ASN A 1 83 ? -26.870 5.204 25.369 1.00 64.56 83 ASN A CA 1
ATOM 646 C C . ASN A 1 83 ? -27.859 6.324 25.769 1.00 64.56 83 ASN A C 1
ATOM 648 O O . ASN A 1 83 ? 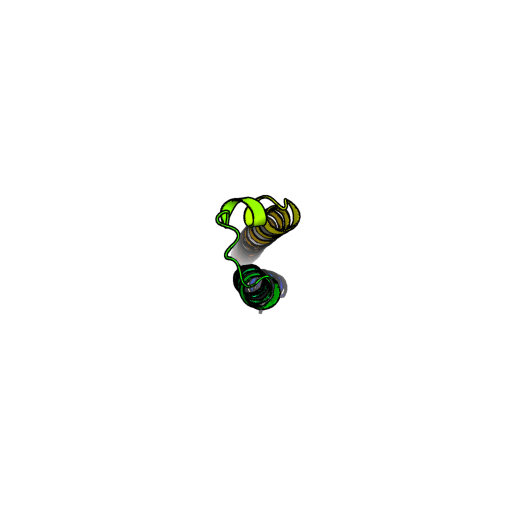-28.608 6.194 26.734 1.00 64.56 83 ASN A O 1
ATOM 652 N N . LYS A 1 84 ? -27.961 7.400 24.978 1.00 62.00 84 LYS A N 1
ATOM 653 C CA . LYS A 1 84 ? -28.912 8.491 25.255 1.00 62.00 84 LYS A CA 1
ATOM 654 C C . LYS A 1 84 ? -30.391 8.084 25.144 1.00 62.00 84 LYS A C 1
ATOM 656 O O . LYS A 1 84 ? -31.220 8.693 25.811 1.00 62.00 84 LYS A O 1
ATOM 661 N N . ASN A 1 85 ? -30.721 7.082 24.328 1.00 61.44 85 ASN A N 1
ATOM 662 C CA . ASN A 1 85 ? -32.092 6.586 24.176 1.00 61.44 85 ASN A CA 1
ATOM 663 C C . ASN A 1 85 ? -32.502 5.597 25.281 1.00 61.44 85 ASN A C 1
ATOM 665 O O . ASN A 1 85 ? -33.691 5.373 25.457 1.00 61.44 85 ASN A O 1
ATOM 669 N N . GLU A 1 86 ? -31.551 5.005 26.009 1.00 61.03 86 GLU A N 1
ATOM 670 C CA . GLU A 1 86 ? -31.822 4.043 27.100 1.00 61.03 86 GLU A CA 1
ATOM 671 C C . GLU A 1 86 ? -32.028 4.745 28.453 1.00 61.03 86 GLU A C 1
ATOM 673 O O . GLU A 1 86 ? -32.466 4.126 29.417 1.00 61.03 86 GLU A O 1
ATOM 678 N N . ASN A 1 87 ? -31.708 6.041 28.525 1.00 58.84 87 ASN A N 1
ATOM 679 C CA . ASN A 1 87 ? -31.835 6.882 29.719 1.00 58.84 87 ASN A CA 1
ATOM 680 C C . ASN A 1 87 ? -33.072 7.806 29.680 1.00 58.84 87 ASN A C 1
ATOM 682 O O . ASN A 1 87 ? -33.105 8.796 30.413 1.00 58.84 87 ASN A O 1
ATOM 686 N N . PHE A 1 88 ? -34.048 7.535 28.806 1.00 50.91 88 PHE A N 1
ATOM 687 C CA . PHE A 1 88 ? -35.266 8.336 28.643 1.00 50.91 88 PHE A CA 1
ATOM 688 C C . PHE A 1 88 ? -36.530 7.496 28.812 1.00 50.91 88 PHE A C 1
ATOM 690 O O . PHE A 1 88 ? -36.535 6.343 28.326 1.00 50.91 88 PHE A O 1
#

Foldseek 3Di:
DPVLLVQLVVLQVVLVVLVVVLVVVLVVVQVVCCVVVVDRPPPSPVSVVPVVSVVSNVVSVVSNVVSVVSNVVVVVVVVVVVVVVVVD

Organism: NCBI:txid394958